Protein AF-A0A2E7EH96-F1 (afdb_monomer)

Nearest PDB structures (foldseek):
  1qw2-assembly1_A  TM=8.718E-01  e=7.110E-07  Thermoplasma acidophilum
  4kr1-assembly1_A  TM=5.800E-01  e=2.108E+00  Saccharomyces cerevisiae S288C
  9bk6-assembly1_A  TM=3.253E-01  e=6.090E-01  synthetic construct

Mean predicted aligned error: 8.3 Å

Solvent-accessible surface area (backbone atoms only — not comparable to full-atom values): 7324 Å² total; per-residue (Å²): 137,85,58,78,68,62,58,56,56,54,50,59,55,41,66,79,65,68,66,85,71,65,72,72,40,76,50,73,45,83,40,85,54,96,59,46,70,34,42,26,29,26,36,39,45,94,95,45,68,43,21,27,35,39,44,97,57,31,38,43,29,38,74,83,67,70,57,66,66,44,39,80,73,61,37,21,35,37,26,21,57,60,45,95,92,53,62,54,59,46,35,72,51,39,40,77,23,38,22,76,45,64,14,71,46,23,40,74,57,67,46,55,74,70,38,31,34,42,59,44,48,45,36,38,53,65,50,83,79,88,130

Foldseek 3Di:
DDDPVVVVVVVVVVVVVPDPPPPFDKDWDWDDAPLGIWIWIKTDHDPDIWIWTGDPQAIEIEPPDDQVVVLVVLGWYWYFYDDPVGHDGTHVSQQATFTPDIHPNLVVLVDDGRDGSSVSVSSSSVDDDDD

Secondary structure (DSSP, 8-state):
---HHHHHHHHHHHHTS----PSSEEEEEEEEETTEEEEEEEEEETTEEEEEEE-SSEEEEETTS-SHHHHHTT-EEEEE---SSS---SGGGGTTSBEEEE-HHHHHTT--TT-BHHHHHHHHHHPPP--

pLDDT: mean 87.89, std 18.81, range [38.03, 98.88]

Radius of gyration: 18.28 Å; Cα contacts (8 Å, |Δi|>4): 253; chains: 1; bounding box: 34×48×57 Å

Sequence (131 aa):
MKTRSQFATQAFIRERNSSMSELPQTTHRNLKFNNGSAIGMSHRWHKGQYCSILTKAGIVGCGIYALDTPAEFGQAIAIAKGTPDNPLCEPEDLYEATIVGCTPQAEKIGISLGMTGREAVELMLQAELDD

Structure (mmCIF, N/CA/C/O backbone):
data_AF-A0A2E7EH96-F1
#
_entry.id   AF-A0A2E7EH96-F1
#
loop_
_atom_site.group_PDB
_atom_site.id
_atom_site.type_symbol
_atom_site.label_atom_id
_atom_site.label_alt_id
_atom_site.label_comp_id
_atom_site.label_asym_id
_atom_site.label_entity_id
_atom_site.label_seq_id
_atom_site.pdbx_PDB_ins_code
_atom_site.Cartn_x
_atom_site.Cartn_y
_atom_site.Cartn_z
_atom_site.occupancy
_atom_site.B_iso_or_equiv
_atom_site.auth_seq_id
_atom_site.auth_comp_id
_atom_site.auth_asym_id
_atom_site.auth_atom_id
_atom_site.pdbx_PDB_model_num
ATOM 1 N N . MET A 1 1 ? 18.750 32.723 -36.846 1.00 44.09 1 MET A N 1
ATOM 2 C CA . MET A 1 1 ? 18.180 33.532 -35.747 1.00 44.09 1 MET A CA 1
ATOM 3 C C . MET A 1 1 ? 16.886 32.846 -35.307 1.00 44.09 1 MET A C 1
ATOM 5 O O . MET A 1 1 ? 15.907 32.911 -36.034 1.00 44.09 1 MET A O 1
ATOM 9 N N . LYS A 1 2 ? 16.919 32.041 -34.233 1.00 38.03 2 LYS A N 1
ATOM 10 C CA . LYS A 1 2 ? 15.746 31.282 -33.751 1.00 38.03 2 LYS A CA 1
ATOM 11 C C . LYS A 1 2 ? 14.893 32.188 -32.854 1.00 38.03 2 LYS A C 1
ATOM 13 O O . LYS A 1 2 ? 15.445 32.947 -32.062 1.00 38.03 2 LYS A O 1
ATOM 18 N N . THR A 1 3 ? 13.574 32.170 -33.032 1.00 47.25 3 THR A N 1
ATOM 19 C CA . THR A 1 3 ? 12.632 33.092 -32.376 1.00 47.25 3 THR A CA 1
ATOM 20 C C . THR A 1 3 ? 12.500 32.810 -30.874 1.00 47.25 3 THR A C 1
ATOM 22 O O . THR A 1 3 ? 12.645 31.672 -30.429 1.00 47.25 3 THR A O 1
ATOM 25 N N . ARG A 1 4 ? 12.182 33.848 -30.079 1.00 52.06 4 ARG A N 1
ATOM 26 C CA . ARG A 1 4 ? 11.998 33.783 -28.608 1.00 52.06 4 ARG A CA 1
ATOM 27 C C . ARG A 1 4 ? 11.028 32.682 -28.143 1.00 52.06 4 ARG A C 1
ATOM 29 O O . ARG A 1 4 ? 11.185 32.169 -27.042 1.00 52.06 4 ARG A O 1
ATOM 36 N N . SER A 1 5 ? 10.076 32.283 -28.989 1.00 51.25 5 SER A N 1
ATOM 37 C CA . SER A 1 5 ? 9.124 31.196 -28.721 1.00 51.25 5 SER A CA 1
ATOM 38 C C . SER A 1 5 ? 9.788 29.812 -28.649 1.00 51.25 5 SER A C 1
ATOM 40 O O . SER A 1 5 ? 9.400 29.009 -27.806 1.00 51.25 5 SER A O 1
ATOM 42 N N . GLN A 1 6 ? 10.832 29.544 -29.444 1.00 48.06 6 GLN A N 1
ATOM 43 C CA . GLN A 1 6 ? 11.498 28.232 -29.459 1.00 48.06 6 GLN A CA 1
ATOM 44 C C . GLN A 1 6 ? 12.371 27.984 -28.218 1.00 48.06 6 GLN A C 1
ATOM 46 O O . GLN A 1 6 ? 12.535 26.837 -27.811 1.00 48.06 6 GLN A O 1
ATOM 51 N N . PHE A 1 7 ? 12.889 29.038 -27.577 1.00 49.47 7 PHE A N 1
ATOM 52 C CA . PHE A 1 7 ? 13.660 28.910 -26.333 1.00 49.47 7 PHE A CA 1
ATOM 53 C C . PHE A 1 7 ? 12.779 28.548 -25.128 1.00 49.47 7 PHE A C 1
ATOM 55 O O . PHE A 1 7 ? 13.194 27.748 -24.293 1.00 49.47 7 PHE A O 1
ATOM 62 N N . ALA A 1 8 ? 11.550 29.073 -25.064 1.00 49.09 8 ALA A N 1
ATOM 63 C CA . ALA A 1 8 ? 10.616 28.785 -23.973 1.00 49.09 8 ALA A CA 1
ATOM 64 C C . ALA A 1 8 ? 10.137 27.322 -23.989 1.00 49.09 8 ALA A C 1
ATOM 66 O O . ALA A 1 8 ? 10.061 26.683 -22.943 1.00 49.09 8 ALA A O 1
ATOM 67 N N . THR A 1 9 ? 9.888 26.753 -25.172 1.00 49.31 9 THR A N 1
ATOM 68 C CA . THR A 1 9 ? 9.456 25.351 -25.307 1.00 49.31 9 THR A CA 1
ATOM 69 C C . THR A 1 9 ? 10.584 24.369 -24.986 1.00 49.31 9 THR A C 1
ATOM 71 O O . THR A 1 9 ? 10.349 23.320 -24.395 1.00 49.31 9 THR A O 1
ATOM 74 N N . GLN A 1 10 ? 11.829 24.714 -25.321 1.00 44.91 10 GLN A N 1
ATOM 75 C CA . GLN A 1 10 ? 12.977 23.842 -25.075 1.00 44.91 10 GLN A CA 1
ATOM 76 C C . GLN A 1 10 ? 13.425 23.858 -23.604 1.00 44.91 10 GLN A C 1
ATOM 78 O O . GLN A 1 10 ? 13.891 22.833 -23.115 1.00 44.91 10 GLN A O 1
ATOM 83 N N . ALA A 1 11 ? 13.218 24.970 -22.885 1.00 45.00 11 ALA A N 1
ATOM 84 C CA . ALA A 1 11 ? 13.397 25.053 -21.433 1.00 45.00 11 ALA A CA 1
ATOM 85 C C . ALA A 1 11 ? 12.319 24.256 -20.671 1.00 45.00 11 ALA A C 1
ATOM 87 O O . ALA A 1 11 ? 12.663 23.444 -19.818 1.00 45.00 11 ALA A O 1
ATOM 88 N N . PHE A 1 12 ? 11.044 24.368 -21.064 1.00 43.59 12 PHE A N 1
ATOM 89 C CA . PHE A 1 12 ? 9.944 23.600 -20.454 1.00 43.59 12 PHE A CA 1
ATOM 90 C C . PHE A 1 12 ? 10.031 22.084 -20.701 1.00 43.59 12 PHE A C 1
ATOM 92 O O . PHE A 1 12 ? 9.631 21.288 -19.853 1.00 43.59 12 PHE A O 1
ATOM 99 N N . ILE A 1 13 ? 10.565 21.664 -21.854 1.00 46.91 13 ILE A N 1
ATOM 100 C CA . ILE A 1 13 ? 10.810 20.242 -22.149 1.00 46.91 13 ILE A CA 1
ATOM 101 C C . ILE A 1 13 ? 12.074 19.740 -21.428 1.00 46.91 13 ILE A C 1
ATOM 103 O O . ILE A 1 13 ? 12.112 18.585 -21.008 1.00 46.91 13 ILE A O 1
ATOM 107 N N . ARG A 1 14 ? 13.089 20.594 -21.214 1.00 43.94 14 ARG A N 1
ATOM 108 C CA . ARG A 1 14 ? 14.272 20.239 -20.409 1.00 43.94 14 ARG A CA 1
ATOM 109 C C . ARG A 1 14 ? 13.970 20.129 -18.918 1.00 43.94 14 ARG A C 1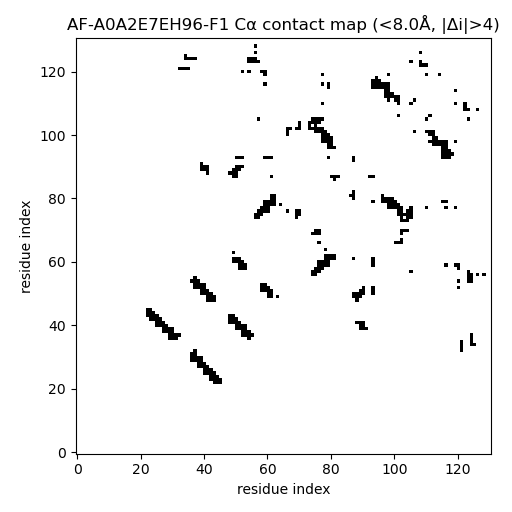
ATOM 111 O O . ARG A 1 14 ? 14.547 19.259 -18.281 1.00 43.94 14 ARG A O 1
ATOM 118 N N . GLU A 1 15 ? 13.064 20.932 -18.369 1.00 41.97 15 GLU A N 1
ATOM 119 C CA . GLU A 1 15 ? 12.711 20.861 -16.943 1.00 41.97 15 GLU A CA 1
ATOM 120 C C . GLU A 1 15 ? 11.908 19.605 -16.578 1.00 41.97 15 GLU A C 1
ATOM 122 O O . GLU A 1 15 ? 12.037 19.112 -15.463 1.00 41.97 15 GLU A O 1
ATOM 127 N N . ARG A 1 16 ? 11.166 19.002 -17.521 1.00 44.84 16 ARG A N 1
ATOM 128 C CA . ARG A 1 16 ? 10.528 17.685 -17.305 1.00 44.84 16 ARG A CA 1
ATOM 129 C C . ARG A 1 16 ? 11.4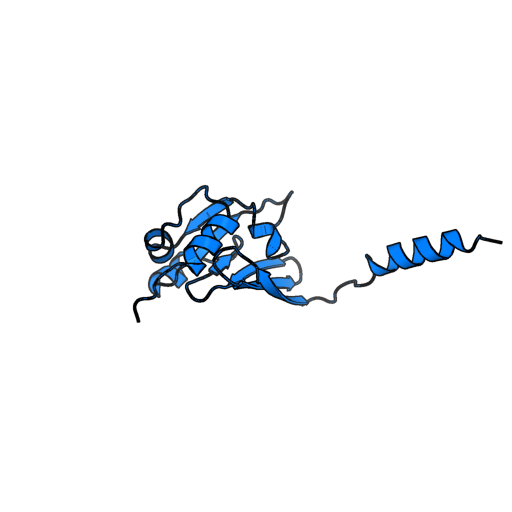71 16.492 -17.476 1.00 44.84 16 ARG A C 1
ATOM 131 O O . ARG A 1 16 ? 11.119 15.398 -17.059 1.00 44.84 16 ARG A O 1
ATOM 138 N N . ASN A 1 17 ? 12.656 16.706 -18.051 1.00 44.53 17 ASN A N 1
ATOM 139 C CA . ASN A 1 17 ? 13.655 15.667 -18.330 1.00 44.53 17 ASN A CA 1
ATOM 140 C C . ASN A 1 17 ? 15.011 15.920 -17.642 1.00 44.53 17 ASN A C 1
ATOM 142 O O . ASN A 1 17 ? 16.006 15.294 -18.000 1.00 44.53 17 ASN A O 1
ATOM 146 N N . SER A 1 18 ? 15.078 16.815 -16.651 1.00 39.66 18 SER A N 1
ATOM 147 C CA . SER A 1 18 ? 16.310 17.123 -15.914 1.00 39.66 18 SER A CA 1
ATOM 148 C C . SER A 1 18 ? 16.233 16.666 -14.463 1.00 39.66 18 SER A C 1
ATOM 150 O O . SER A 1 18 ? 16.349 17.445 -13.523 1.00 39.66 18 SER A O 1
ATOM 152 N N . SER A 1 19 ? 16.095 15.360 -14.303 1.00 43.84 19 SER A N 1
ATOM 153 C CA . SER A 1 19 ? 16.771 14.630 -13.243 1.00 43.84 19 SER A CA 1
ATOM 154 C C . SER A 1 19 ? 16.956 13.222 -13.784 1.00 43.84 19 SER A C 1
ATOM 156 O O . SER A 1 19 ? 16.041 12.402 -13.742 1.00 43.84 19 SER A O 1
ATOM 158 N N . MET A 1 20 ? 18.129 12.936 -14.354 1.00 49.06 20 MET A N 1
ATOM 159 C CA . MET A 1 20 ? 18.651 11.579 -14.227 1.00 49.06 20 MET A CA 1
ATOM 160 C C . MET A 1 20 ? 18.785 11.368 -12.721 1.00 49.06 20 MET A C 1
ATOM 162 O O . MET A 1 20 ? 19.780 11.789 -12.140 1.00 49.06 20 MET A O 1
ATOM 166 N N . SER A 1 21 ? 17.739 10.859 -12.072 1.00 64.56 21 SER A N 1
ATOM 167 C CA . SER A 1 21 ? 17.761 10.656 -10.632 1.00 64.56 21 SER A CA 1
ATOM 168 C C . SER A 1 21 ? 18.884 9.672 -10.336 1.00 64.56 21 SER A C 1
ATOM 170 O O . SER A 1 21 ? 18.805 8.512 -10.754 1.00 64.56 21 SER A O 1
ATOM 172 N N . GLU A 1 22 ? 19.939 10.136 -9.670 1.00 85.25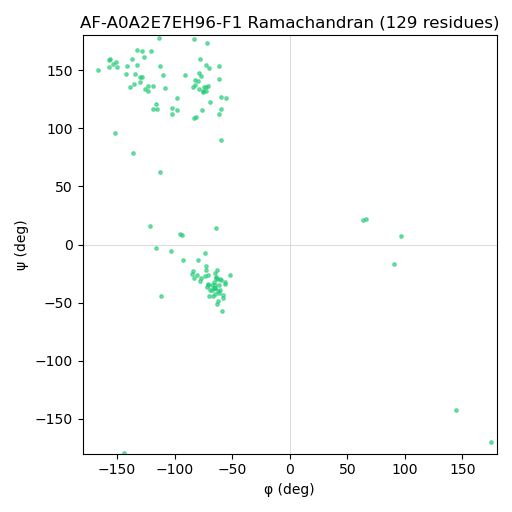 22 GLU A N 1
ATOM 173 C CA . GLU A 1 22 ? 20.962 9.246 -9.138 1.00 85.25 22 GLU A CA 1
ATOM 174 C C . GLU A 1 22 ? 20.268 8.224 -8.234 1.00 85.25 22 GLU A C 1
ATOM 176 O O . GLU A 1 22 ? 19.470 8.571 -7.362 1.00 85.25 22 GLU A O 1
ATOM 181 N N . LEU A 1 23 ? 20.511 6.944 -8.508 1.00 92.31 23 LEU A N 1
ATOM 182 C CA . LEU A 1 23 ? 20.045 5.862 -7.654 1.00 92.31 23 LEU A CA 1
ATOM 183 C C . LEU A 1 23 ? 21.042 5.705 -6.492 1.00 92.31 23 LEU A C 1
ATOM 185 O O . LEU A 1 23 ? 22.248 5.771 -6.735 1.00 92.31 23 LEU A O 1
ATOM 189 N N . PRO A 1 24 ? 20.581 5.426 -5.261 1.00 95.19 24 PRO A N 1
ATOM 190 C CA . PRO A 1 24 ? 19.190 5.198 -4.877 1.00 95.19 24 PRO A CA 1
ATOM 191 C C . PRO A 1 24 ? 18.388 6.497 -4.739 1.00 95.19 24 PRO A C 1
ATOM 193 O O . PRO A 1 24 ? 18.899 7.517 -4.287 1.00 95.19 24 PRO A O 1
ATOM 196 N N . GLN A 1 25 ? 17.097 6.423 -5.059 1.00 95.56 25 GLN A N 1
ATOM 197 C CA . GLN A 1 25 ? 16.167 7.535 -4.885 1.00 95.56 25 GLN A CA 1
ATOM 198 C C . GLN A 1 25 ? 15.057 7.143 -3.912 1.00 95.56 25 GLN A C 1
ATOM 200 O O . GLN A 1 25 ? 14.486 6.057 -4.013 1.00 95.56 25 GLN A O 1
ATOM 205 N N . THR A 1 26 ? 14.723 8.054 -3.002 1.00 96.75 26 THR A N 1
ATOM 206 C CA . THR A 1 26 ? 13.532 7.977 -2.154 1.00 96.75 26 THR A CA 1
ATOM 207 C C . THR A 1 26 ? 12.750 9.277 -2.260 1.00 96.75 26 THR A C 1
ATOM 209 O O . THR A 1 26 ? 13.320 10.360 -2.400 1.00 96.75 26 THR A O 1
ATOM 212 N N . THR A 1 27 ? 11.432 9.166 -2.216 1.00 97.56 27 THR A N 1
ATOM 213 C CA . THR A 1 27 ? 10.512 10.296 -2.169 1.00 97.56 27 THR A CA 1
ATOM 214 C C . THR A 1 27 ? 9.352 9.946 -1.250 1.00 97.56 27 THR A C 1
ATOM 216 O O . THR A 1 27 ? 8.912 8.797 -1.192 1.00 97.56 27 THR A O 1
ATOM 219 N N . HIS A 1 28 ? 8.821 10.950 -0.562 1.00 97.94 28 HIS A N 1
ATOM 220 C CA . HIS A 1 28 ? 7.578 10.825 0.182 1.00 97.94 28 HIS A CA 1
ATOM 221 C C . HIS A 1 28 ? 6.761 12.105 0.046 1.00 97.94 28 HIS A C 1
ATOM 223 O O . HIS A 1 28 ? 7.312 13.179 -0.203 1.00 97.94 28 HIS A O 1
ATOM 229 N N . ARG A 1 29 ? 5.441 11.990 0.177 1.00 98.31 29 ARG A N 1
ATOM 230 C CA . ARG A 1 29 ? 4.522 13.129 0.107 1.00 98.31 29 ARG A CA 1
ATOM 231 C C . ARG A 1 29 ? 3.217 12.832 0.829 1.00 98.31 29 ARG A C 1
ATOM 233 O O . ARG A 1 29 ? 2.798 11.682 0.923 1.00 98.31 29 ARG A O 1
ATOM 240 N N . ASN A 1 30 ? 2.565 13.884 1.311 1.00 98.50 30 ASN A N 1
ATOM 241 C CA . ASN A 1 30 ? 1.223 13.771 1.869 1.00 98.50 30 ASN A CA 1
ATOM 242 C C . ASN A 1 30 ? 0.208 13.605 0.738 1.00 98.50 30 ASN A C 1
ATOM 244 O O . ASN A 1 30 ? 0.189 14.397 -0.202 1.00 98.50 30 ASN A O 1
ATOM 248 N N . LEU A 1 31 ? -0.662 12.613 0.873 1.00 98.56 31 LEU A N 1
ATOM 249 C CA . LEU A 1 31 ? -1.759 12.330 -0.043 1.00 98.56 31 LEU A CA 1
ATOM 250 C C . LEU A 1 31 ? -3.092 12.659 0.628 1.00 98.56 31 LEU A C 1
ATOM 252 O O . LEU A 1 31 ? -3.243 12.502 1.844 1.00 98.56 3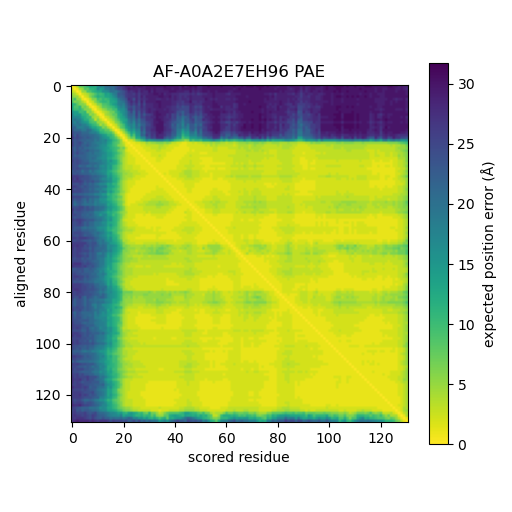1 LEU A O 1
ATOM 256 N N . LYS A 1 32 ? -4.057 13.135 -0.162 1.00 98.38 32 LYS A N 1
ATOM 257 C CA . LYS A 1 32 ? -5.400 13.498 0.306 1.00 98.38 32 LYS A CA 1
ATOM 258 C C . LYS A 1 32 ? -6.433 12.484 -0.172 1.00 98.38 32 LYS A C 1
ATOM 260 O O . LYS A 1 32 ? -6.450 12.094 -1.340 1.00 98.38 32 LYS A O 1
ATOM 265 N N . PHE A 1 33 ? -7.290 12.105 0.762 1.00 98.38 33 PHE A N 1
ATOM 266 C CA . PHE A 1 33 ? -8.375 11.146 0.622 1.00 98.38 33 PHE A CA 1
ATOM 267 C C . PHE A 1 33 ? -9.641 11.741 1.235 1.00 98.38 33 PHE A C 1
ATOM 269 O O . PHE A 1 33 ? -9.575 12.751 1.942 1.00 98.38 33 PHE A O 1
ATOM 276 N N . ASN A 1 34 ? -10.787 11.125 0.971 1.00 98.31 34 ASN A N 1
ATOM 277 C CA . ASN A 1 34 ? -12.057 11.571 1.535 1.00 98.31 34 ASN A CA 1
ATOM 278 C C . ASN A 1 34 ? -12.073 11.385 3.058 1.00 98.31 34 ASN A C 1
ATOM 280 O O . ASN A 1 34 ? -12.550 12.262 3.775 1.00 98.31 34 ASN A O 1
ATOM 284 N N . ASN A 1 35 ? -11.476 10.297 3.553 1.00 98.12 35 ASN A N 1
ATOM 285 C CA . ASN A 1 35 ? -11.443 9.953 4.975 1.00 98.12 35 ASN A CA 1
ATOM 286 C C . ASN A 1 35 ? -10.193 10.454 5.717 1.00 98.12 35 ASN A C 1
ATOM 288 O O . ASN A 1 35 ? -9.985 10.109 6.877 1.00 98.12 35 ASN A O 1
ATOM 292 N N . GLY A 1 36 ? -9.345 11.273 5.082 1.00 97.69 36 GLY A N 1
ATOM 293 C CA . GLY A 1 36 ? -8.193 11.881 5.750 1.00 97.69 36 GLY A CA 1
ATOM 294 C C . GLY A 1 36 ? -6.960 12.038 4.867 1.00 97.69 36 GLY A C 1
ATOM 295 O O . GLY A 1 36 ? -7.032 12.401 3.692 1.00 97.69 36 GLY A O 1
ATOM 296 N N . SER A 1 37 ? -5.787 11.823 5.460 1.00 98.12 37 SER A N 1
ATOM 297 C CA . SER A 1 37 ? -4.508 11.907 4.755 1.00 98.12 37 SER A CA 1
ATOM 298 C C . SER A 1 37 ? -3.598 10.741 5.084 1.00 98.12 37 SER A C 1
ATOM 300 O O . SER A 1 37 ? -3.569 10.273 6.219 1.00 98.12 37 SER A O 1
ATOM 302 N N . ALA A 1 38 ? -2.810 10.346 4.093 1.00 98.75 38 ALA A N 1
ATOM 303 C CA . ALA A 1 38 ? -1.833 9.272 4.176 1.00 98.75 38 ALA A CA 1
ATOM 304 C C . ALA A 1 38 ? -0.466 9.761 3.676 1.00 98.75 38 ALA A C 1
ATOM 306 O O . ALA A 1 38 ? -0.371 10.812 3.034 1.00 98.75 38 ALA A O 1
ATOM 307 N N . ILE A 1 39 ? 0.591 8.998 3.944 1.00 98.88 39 ILE A N 1
ATOM 308 C CA . ILE A 1 39 ? 1.937 9.273 3.431 1.00 98.88 39 ILE A CA 1
ATOM 309 C C . ILE A 1 39 ? 2.205 8.331 2.262 1.00 98.88 39 ILE A C 1
ATOM 311 O O . ILE A 1 39 ? 2.329 7.123 2.441 1.00 98.88 39 ILE A O 1
ATOM 315 N N . GLY A 1 40 ? 2.305 8.883 1.057 1.00 98.62 40 GLY A N 1
ATOM 316 C CA . GLY A 1 40 ? 2.764 8.152 -0.117 1.00 98.62 40 GLY A CA 1
ATOM 317 C C . GLY A 1 40 ? 4.286 8.098 -0.155 1.00 98.62 40 GLY A C 1
ATOM 318 O O . GLY A 1 40 ? 4.939 9.113 0.090 1.00 98.62 40 GLY A O 1
ATOM 319 N N . MET A 1 41 ? 4.851 6.944 -0.493 1.00 98.56 41 MET A N 1
ATOM 320 C CA . MET A 1 41 ? 6.291 6.715 -0.607 1.00 98.56 41 MET A CA 1
ATOM 321 C C . MET A 1 41 ? 6.630 6.044 -1.937 1.00 98.56 41 MET A C 1
ATOM 323 O O . MET A 1 41 ? 5.887 5.189 -2.417 1.00 98.56 41 MET A O 1
ATOM 327 N N . SER A 1 42 ? 7.777 6.404 -2.509 1.00 97.88 42 SER A N 1
ATOM 328 C CA . SER A 1 42 ? 8.372 5.716 -3.657 1.00 97.88 42 SER A CA 1
ATOM 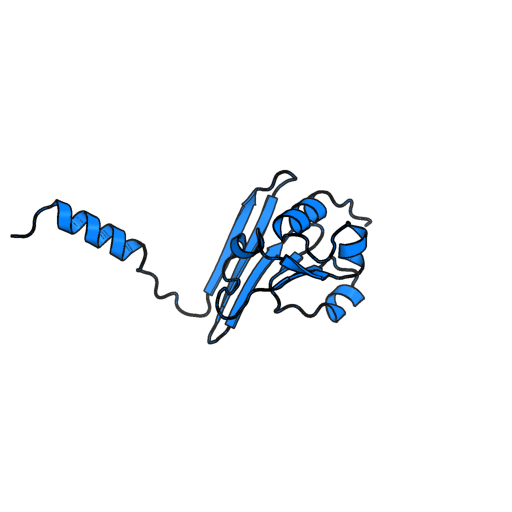329 C C . SER A 1 42 ? 9.881 5.601 -3.475 1.00 97.88 42 SER A C 1
ATOM 331 O O . SER A 1 42 ? 10.548 6.561 -3.076 1.00 97.88 42 SER A O 1
ATOM 333 N N . HIS A 1 43 ? 10.405 4.412 -3.762 1.00 96.94 43 HIS A N 1
ATOM 334 C CA . HIS A 1 43 ? 11.816 4.068 -3.668 1.00 96.94 43 HIS A CA 1
ATOM 335 C C . HIS A 1 43 ? 12.278 3.412 -4.962 1.00 96.94 43 HIS A C 1
ATOM 337 O O . HIS A 1 43 ? 11.574 2.573 -5.523 1.00 96.94 43 HIS A O 1
ATOM 343 N N . ARG A 1 44 ? 13.483 3.764 -5.415 1.00 95.69 44 ARG A N 1
ATOM 344 C CA . ARG A 1 44 ? 14.101 3.231 -6.634 1.00 95.69 44 ARG A CA 1
ATOM 345 C C . ARG A 1 44 ? 15.564 2.883 -6.390 1.00 95.69 44 ARG A C 1
ATOM 347 O O . ARG A 1 44 ? 16.298 3.648 -5.765 1.00 95.69 44 ARG A O 1
ATOM 354 N N . TRP A 1 45 ? 15.998 1.750 -6.928 1.00 95.31 45 TRP A N 1
ATOM 355 C CA . TRP A 1 45 ? 17.387 1.289 -6.937 1.00 95.31 45 TRP A CA 1
ATOM 356 C C . TRP A 1 45 ? 17.691 0.562 -8.249 1.00 95.31 45 TRP A C 1
ATOM 358 O O . TRP A 1 45 ? 16.850 0.452 -9.143 1.00 95.31 45 TRP A O 1
ATOM 368 N N . HIS A 1 46 ? 18.923 0.077 -8.404 1.00 94.88 46 HIS A N 1
ATOM 369 C CA . HIS A 1 46 ? 19.297 -0.660 -9.604 1.00 94.88 46 HIS A CA 1
ATOM 370 C C . HIS A 1 46 ? 18.413 -1.908 -9.774 1.00 94.88 46 HIS A C 1
ATOM 372 O O . HIS A 1 46 ? 18.475 -2.824 -8.956 1.00 94.88 46 HIS A O 1
ATOM 378 N N . LYS A 1 47 ? 17.627 -1.942 -10.861 1.00 90.06 47 LYS A N 1
ATOM 379 C CA . LYS A 1 47 ? 16.680 -3.020 -11.214 1.00 90.06 47 LYS A CA 1
ATOM 380 C C . LYS A 1 47 ? 15.521 -3.222 -10.237 1.00 90.06 47 LYS A C 1
ATOM 382 O O . LYS A 1 47 ? 14.914 -4.291 -10.239 1.00 90.06 47 LYS A O 1
ATOM 387 N N . GLY A 1 48 ? 15.184 -2.227 -9.427 1.00 91.56 48 GLY A N 1
ATOM 388 C CA . GLY A 1 48 ? 14.026 -2.366 -8.563 1.00 91.56 48 GLY A CA 1
ATOM 389 C C . GLY A 1 48 ? 13.419 -1.052 -8.127 1.00 91.56 48 GLY A C 1
ATOM 390 O O . GLY A 1 48 ? 14.036 0.014 -8.171 1.00 91.56 48 GLY A O 1
ATOM 391 N N . GLN A 1 49 ? 12.161 -1.168 -7.740 1.00 93.75 49 GLN A N 1
ATOM 392 C CA . GLN A 1 49 ? 11.350 -0.080 -7.243 1.00 93.75 49 GLN A CA 1
ATOM 393 C C . GLN A 1 49 ? 10.269 -0.640 -6.330 1.00 93.75 49 GLN A C 1
ATOM 395 O O . GLN A 1 49 ? 9.865 -1.798 -6.471 1.00 93.75 49 GLN A O 1
ATOM 400 N N . TYR A 1 50 ? 9.779 0.195 -5.425 1.00 95.00 50 TYR A N 1
ATOM 401 C CA . TYR A 1 50 ? 8.515 -0.053 -4.755 1.00 95.00 50 TYR A CA 1
ATOM 402 C C . TYR A 1 50 ? 7.840 1.263 -4.394 1.00 95.00 50 TYR A C 1
ATOM 404 O O . TYR A 1 50 ? 8.502 2.277 -4.158 1.00 95.00 50 TYR A O 1
ATOM 412 N N . CYS A 1 51 ? 6.518 1.223 -4.315 1.00 97.69 51 CYS A N 1
ATOM 413 C CA . CYS A 1 51 ? 5.706 2.317 -3.815 1.00 97.69 51 CYS A CA 1
ATOM 414 C C . CYS A 1 51 ? 4.679 1.798 -2.807 1.00 97.69 51 CYS A C 1
ATOM 416 O O . CYS A 1 51 ? 4.294 0.623 -2.817 1.00 97.69 51 CYS A O 1
ATOM 418 N N . SER A 1 52 ? 4.263 2.682 -1.911 1.00 98.56 52 SER A N 1
ATOM 419 C CA . SER A 1 52 ? 3.261 2.384 -0.893 1.00 98.56 52 SER A CA 1
ATOM 420 C C . SER A 1 52 ? 2.560 3.642 -0.403 1.00 98.56 52 SER A C 1
ATOM 422 O O . SER A 1 52 ? 3.059 4.758 -0.553 1.00 98.56 52 SER A O 1
ATOM 424 N N . ILE A 1 53 ? 1.386 3.448 0.188 1.00 98.81 53 ILE A N 1
ATOM 425 C CA . ILE A 1 53 ? 0.607 4.458 0.891 1.00 98.81 53 ILE A CA 1
ATOM 426 C C . ILE A 1 53 ? 0.469 3.987 2.337 1.00 98.81 53 ILE A C 1
ATOM 428 O O . ILE A 1 53 ? -0.111 2.936 2.606 1.00 98.81 53 ILE A O 1
ATOM 432 N N . LEU A 1 54 ? 1.029 4.764 3.257 1.00 98.69 54 LEU A N 1
ATOM 433 C CA . LEU A 1 54 ? 1.031 4.509 4.691 1.00 98.69 54 LEU A CA 1
ATOM 434 C C . LEU A 1 54 ? -0.082 5.306 5.375 1.00 98.69 54 LEU A C 1
ATOM 436 O O . LEU A 1 54 ? -0.142 6.533 5.265 1.00 98.69 54 LEU A O 1
ATOM 440 N N . THR A 1 55 ? -0.922 4.602 6.124 1.00 98.62 55 THR A N 1
ATOM 441 C CA . THR A 1 55 ? -1.938 5.164 7.023 1.00 98.62 55 THR A CA 1
ATOM 442 C C . THR A 1 55 ? -1.581 4.843 8.477 1.00 98.62 55 THR A C 1
ATOM 444 O O . THR A 1 55 ? -0.600 4.148 8.738 1.00 98.62 55 THR A O 1
ATOM 447 N N . LYS A 1 56 ? -2.380 5.320 9.442 1.00 97.19 56 LYS A N 1
ATOM 448 C CA . LYS A 1 56 ? -2.226 4.909 10.847 1.00 97.19 56 LYS A CA 1
ATOM 449 C C . LYS A 1 56 ? -2.536 3.415 11.041 1.00 97.19 56 LYS A C 1
ATOM 451 O O . LYS A 1 56 ? -1.899 2.777 11.867 1.00 97.19 56 LYS A O 1
ATOM 456 N N . ALA A 1 57 ? -3.499 2.879 10.291 1.00 97.81 57 ALA A N 1
ATOM 457 C CA . ALA A 1 57 ? -3.980 1.508 10.448 1.00 97.81 57 ALA A CA 1
ATOM 458 C C . ALA A 1 57 ? -3.117 0.464 9.732 1.00 97.81 57 ALA A C 1
ATOM 460 O O . ALA A 1 57 ? -3.071 -0.691 10.147 1.00 97.81 57 ALA A O 1
ATOM 461 N N . GLY A 1 58 ? -2.454 0.849 8.640 1.00 97.81 58 GLY A N 1
ATOM 462 C CA . GLY A 1 58 ? -1.773 -0.106 7.778 1.00 97.81 58 GLY A CA 1
ATOM 463 C C . GLY A 1 58 ? -1.164 0.487 6.514 1.00 97.81 58 GLY A C 1
ATOM 464 O O . GLY A 1 58 ? -1.090 1.709 6.341 1.00 97.81 58 GLY A O 1
ATOM 465 N N . ILE A 1 59 ? -0.734 -0.403 5.619 1.00 98.56 59 ILE A N 1
ATOM 466 C CA . ILE A 1 59 ? -0.079 -0.058 4.352 1.00 98.56 59 ILE A CA 1
ATOM 467 C C . ILE A 1 59 ? -0.842 -0.659 3.172 1.00 98.56 59 ILE A C 1
ATOM 469 O O . ILE A 1 59 ? -1.103 -1.862 3.133 1.00 98.56 59 ILE A O 1
ATOM 473 N N . VAL A 1 60 ? -1.095 0.164 2.155 1.00 98.69 60 VAL A N 1
ATOM 474 C CA . VAL A 1 60 ? -1.388 -0.311 0.798 1.00 98.69 60 VAL A CA 1
ATOM 475 C C . VAL A 1 60 ? -0.099 -0.233 -0.013 1.00 98.69 60 VAL A C 1
ATOM 477 O O . VAL A 1 60 ? 0.461 0.847 -0.186 1.00 98.69 60 VAL A O 1
ATOM 480 N N . GLY A 1 61 ? 0.420 -1.371 -0.466 1.00 97.75 61 GLY A N 1
ATOM 481 C CA . GLY A 1 61 ? 1.730 -1.471 -1.110 1.00 97.75 61 GLY A CA 1
ATOM 482 C C . GLY A 1 61 ? 1.682 -2.149 -2.473 1.00 97.75 61 GLY A C 1
ATOM 483 O O . GLY A 1 61 ? 0.737 -2.866 -2.791 1.00 97.75 61 GLY A O 1
ATOM 484 N N . CYS A 1 62 ? 2.724 -1.956 -3.282 1.00 95.69 62 CYS A N 1
ATOM 485 C CA . CYS A 1 62 ? 2.939 -2.789 -4.462 1.00 95.69 62 CYS A CA 1
ATOM 486 C C . CYS A 1 62 ? 3.393 -4.213 -4.071 1.00 95.69 62 CYS A C 1
ATOM 488 O O . CYS A 1 62 ? 3.713 -4.491 -2.917 1.00 95.69 62 CYS A O 1
ATOM 490 N N . GLY A 1 63 ? 3.497 -5.118 -5.046 1.00 91.50 63 GLY A N 1
ATOM 491 C CA . GLY A 1 63 ? 3.772 -6.551 -4.839 1.00 91.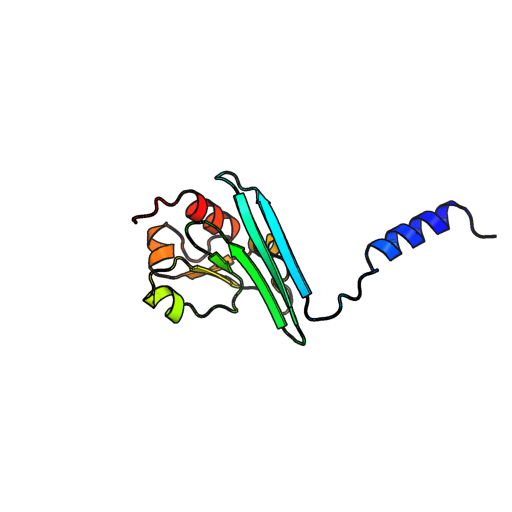50 63 GLY A CA 1
ATOM 492 C C . GLY A 1 63 ? 5.121 -6.971 -4.231 1.00 91.50 63 GLY A C 1
ATOM 493 O O . GLY A 1 63 ? 5.460 -8.142 -4.351 1.00 91.50 63 GLY A O 1
ATOM 494 N N . ILE A 1 64 ? 5.909 -6.071 -3.630 1.00 90.38 64 ILE A N 1
ATOM 495 C CA . ILE A 1 64 ? 7.215 -6.417 -3.036 1.00 90.38 64 ILE A CA 1
ATOM 496 C C . ILE A 1 64 ? 7.106 -6.958 -1.602 1.00 90.38 64 ILE A C 1
ATOM 498 O O . ILE A 1 64 ? 8.015 -7.637 -1.132 1.00 90.38 64 ILE A O 1
ATOM 502 N N . TYR A 1 65 ? 6.024 -6.641 -0.890 1.00 86.62 65 TYR A N 1
ATOM 503 C CA . TYR A 1 65 ? 5.848 -7.053 0.500 1.00 86.62 65 TYR A CA 1
ATOM 504 C C . TYR A 1 65 ? 5.391 -8.513 0.578 1.00 86.62 65 TYR A C 1
ATOM 506 O O .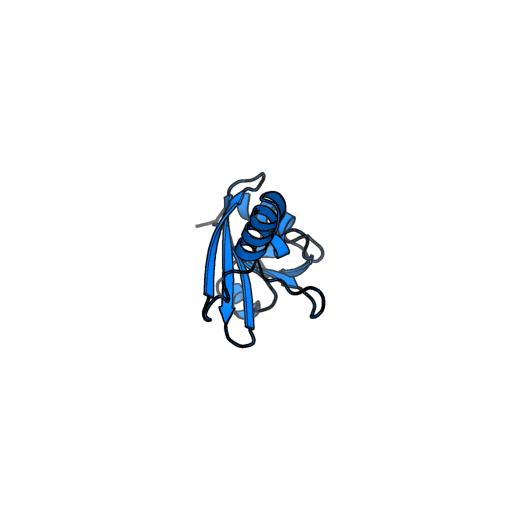 TYR A 1 65 ? 4.451 -8.916 -0.109 1.00 86.62 65 TYR A O 1
ATOM 514 N N . ALA A 1 66 ? 6.024 -9.291 1.455 1.00 91.00 66 ALA A N 1
ATOM 515 C CA . ALA A 1 66 ? 5.508 -10.593 1.855 1.00 91.00 66 ALA A CA 1
ATOM 516 C C . ALA A 1 66 ? 4.317 -10.391 2.807 1.00 91.00 66 ALA A C 1
ATOM 518 O O . ALA A 1 66 ? 4.375 -9.526 3.679 1.00 91.00 66 ALA A O 1
ATOM 519 N N . LEU A 1 67 ? 3.226 -11.139 2.617 1.00 95.69 67 LEU A N 1
ATOM 520 C CA . LEU A 1 67 ? 2.011 -11.020 3.438 1.00 95.69 67 LEU A CA 1
ATOM 521 C C . LEU A 1 67 ? 2.070 -11.851 4.724 1.00 95.69 67 LEU A C 1
ATOM 523 O O . LEU A 1 67 ? 1.398 -11.513 5.693 1.00 95.69 67 LEU A O 1
ATOM 527 N N . ASP A 1 68 ? 2.862 -12.920 4.733 1.00 96.75 68 ASP A N 1
ATOM 528 C CA . ASP A 1 68 ? 3.006 -13.839 5.863 1.00 96.75 68 ASP A CA 1
ATOM 529 C C . ASP A 1 68 ? 3.591 -13.140 7.097 1.00 96.75 68 ASP A C 1
ATOM 531 O O . ASP A 1 68 ? 2.985 -13.136 8.163 1.00 96.75 68 ASP A O 1
ATOM 535 N N . THR A 1 69 ? 4.708 -12.443 6.917 1.00 96.12 69 THR A N 1
ATOM 536 C CA . THR A 1 69 ? 5.440 -11.758 7.979 1.00 96.12 69 THR A CA 1
ATOM 537 C C . THR A 1 69 ? 4.571 -10.710 8.690 1.00 96.12 69 THR A C 1
ATOM 539 O O . THR A 1 69 ? 4.388 -10.823 9.896 1.00 96.12 69 THR A O 1
ATOM 542 N N . PRO A 1 70 ? 3.979 -9.698 8.020 1.00 95.88 70 PRO A N 1
ATOM 543 C CA . PRO A 1 70 ? 3.123 -8.724 8.697 1.00 95.88 70 PRO A CA 1
ATOM 544 C C . PRO A 1 70 ? 1.857 -9.348 9.301 1.00 95.88 70 PRO A C 1
ATOM 546 O O . PRO A 1 70 ? 1.363 -8.830 10.304 1.00 95.88 70 PRO A O 1
ATOM 549 N N . ALA A 1 71 ? 1.342 -10.450 8.740 1.00 96.88 71 ALA A N 1
ATOM 550 C CA . ALA A 1 71 ? 0.198 -11.152 9.314 1.00 96.88 71 ALA A CA 1
ATOM 551 C C . ALA A 1 71 ? 0.520 -11.755 10.692 1.00 96.88 71 ALA A C 1
ATOM 553 O O . ALA A 1 71 ? -0.323 -11.670 11.585 1.00 96.88 71 ALA A O 1
ATOM 554 N N . GLU A 1 72 ? 1.731 -12.283 10.901 1.00 97.38 72 GLU A N 1
ATOM 555 C CA . GLU A 1 72 ? 2.183 -12.791 12.210 1.00 97.38 72 GLU A CA 1
ATOM 556 C C . GLU A 1 72 ? 2.168 -11.709 13.302 1.00 97.38 72 GLU A C 1
ATOM 558 O O . GLU A 1 72 ? 1.908 -12.003 14.467 1.00 97.38 72 GLU A O 1
ATOM 563 N N . PHE A 1 73 ? 2.388 -10.448 12.922 1.00 95.50 73 PHE A N 1
ATOM 564 C CA . PHE A 1 73 ? 2.369 -9.296 13.829 1.00 95.50 73 PHE A CA 1
ATOM 565 C C . PHE A 1 73 ? 1.022 -8.562 13.860 1.00 95.50 73 PHE A C 1
ATOM 567 O O . PHE A 1 73 ? 0.939 -7.472 14.421 1.00 95.50 73 PHE A O 1
ATOM 574 N N . GLY A 1 74 ? -0.025 -9.110 13.235 1.00 95.69 74 GLY A N 1
ATOM 575 C CA . GLY A 1 74 ? -1.350 -8.486 13.207 1.00 95.69 74 GLY A CA 1
ATOM 576 C C . GLY A 1 74 ? -1.406 -7.162 12.437 1.00 95.69 74 GLY A C 1
ATOM 577 O O .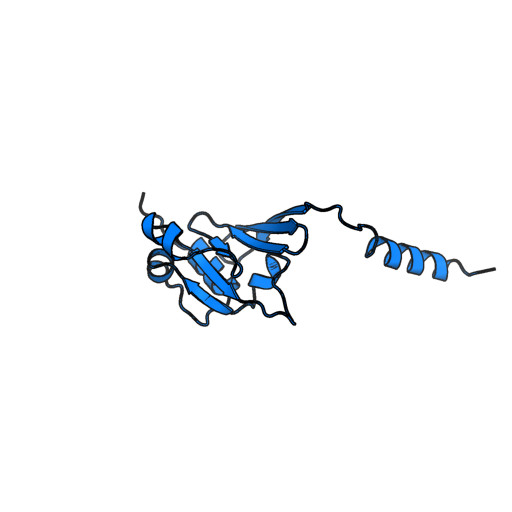 GLY A 1 74 ? -2.306 -6.363 12.668 1.00 95.69 74 GLY A O 1
ATOM 578 N N . GLN A 1 75 ? -0.467 -6.903 11.525 1.00 96.69 75 GLN A N 1
ATOM 579 C CA . GLN A 1 75 ? -0.443 -5.661 10.751 1.00 96.69 75 GLN A CA 1
ATOM 580 C C . GLN A 1 75 ? -1.445 -5.719 9.591 1.00 96.69 75 GLN A C 1
ATOM 582 O O . GLN A 1 75 ? -1.568 -6.742 8.909 1.00 96.69 75 GLN A O 1
ATOM 587 N N . ALA A 1 76 ? -2.136 -4.610 9.316 1.00 97.81 76 ALA A N 1
ATOM 588 C CA . ALA A 1 76 ? -3.012 -4.491 8.153 1.00 97.81 76 ALA A CA 1
ATOM 589 C C . ALA A 1 76 ? -2.201 -4.123 6.900 1.00 97.81 76 ALA A C 1
ATOM 591 O O . ALA A 1 76 ? -1.724 -2.996 6.763 1.00 97.81 76 ALA A O 1
ATOM 592 N N . ILE A 1 77 ? -2.053 -5.068 5.970 1.00 98.31 77 ILE A N 1
ATOM 593 C CA . ILE A 1 77 ? -1.375 -4.849 4.688 1.00 98.31 77 ILE A CA 1
ATOM 594 C C . ILE A 1 77 ? -2.308 -5.267 3.556 1.00 98.31 77 ILE A C 1
ATOM 596 O O . ILE A 1 77 ? -2.892 -6.349 3.604 1.00 98.31 77 ILE A O 1
ATOM 600 N N . ALA A 1 78 ? -2.413 -4.430 2.526 1.00 98.56 78 ALA A N 1
ATOM 601 C CA . ALA A 1 78 ? -3.079 -4.752 1.269 1.00 98.56 78 ALA A CA 1
ATOM 602 C C . ALA A 1 78 ? -2.110 -4.557 0.097 1.00 98.56 78 ALA A C 1
ATOM 604 O O . ALA A 1 78 ? -1.365 -3.579 0.044 1.00 98.56 78 ALA A O 1
ATOM 605 N N . ILE A 1 79 ? -2.106 -5.500 -0.841 1.00 98.44 79 ILE A N 1
ATOM 606 C CA . ILE A 1 79 ? -1.133 -5.578 -1.928 1.00 98.44 79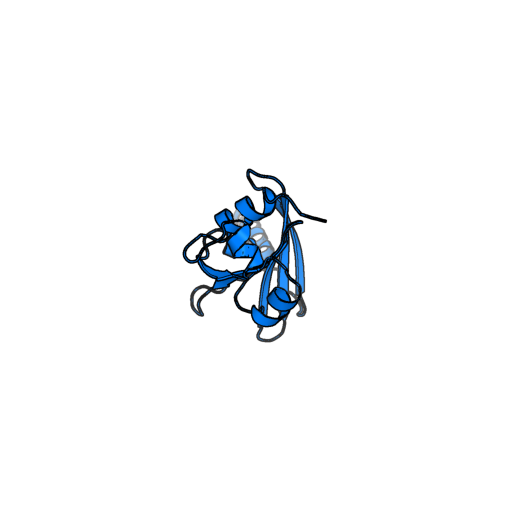 ILE A CA 1
ATOM 607 C C . ILE A 1 79 ? -1.818 -5.369 -3.262 1.00 98.44 79 ILE A C 1
ATOM 609 O O . ILE A 1 79 ? -2.614 -6.200 -3.697 1.00 98.44 79 ILE A O 1
ATOM 613 N N . ALA A 1 80 ? -1.441 -4.290 -3.936 1.00 97.81 80 ALA A N 1
ATOM 614 C CA . ALA A 1 80 ? -1.779 -4.042 -5.322 1.00 97.81 80 ALA A CA 1
ATOM 615 C C . ALA A 1 80 ? -0.702 -4.604 -6.260 1.00 97.81 80 ALA A C 1
ATOM 617 O O . ALA A 1 80 ? 0.499 -4.578 -5.959 1.00 97.81 80 ALA A O 1
ATOM 618 N N . LYS A 1 81 ? -1.115 -5.094 -7.432 1.00 91.56 81 LYS A N 1
ATOM 619 C CA . LYS A 1 81 ? -0.200 -5.694 -8.411 1.00 91.56 81 LYS A CA 1
ATOM 620 C C . LYS A 1 81 ? -0.149 -4.896 -9.708 1.00 91.56 81 LYS A C 1
ATOM 622 O O . LYS A 1 81 ? -1.149 -4.756 -10.400 1.00 91.56 81 LYS A O 1
ATOM 627 N N . GLY A 1 82 ? 1.052 -4.434 -10.050 1.00 89.75 82 GLY A N 1
ATOM 628 C CA . GLY A 1 82 ? 1.375 -3.941 -11.388 1.00 89.75 82 GLY A CA 1
ATOM 629 C C . GLY A 1 82 ? 1.740 -5.072 -12.344 1.00 89.75 82 GLY A C 1
ATOM 630 O O . GLY A 1 82 ? 1.860 -6.239 -11.958 1.00 89.75 82 GLY A O 1
ATOM 631 N N . THR A 1 83 ? 1.974 -4.712 -13.597 1.00 87.88 83 THR A N 1
ATOM 632 C CA . THR A 1 83 ? 2.478 -5.623 -14.632 1.00 87.88 83 THR A CA 1
ATOM 633 C C . THR A 1 83 ? 3.806 -5.100 -15.183 1.00 87.88 83 THR A C 1
ATOM 635 O O . THR A 1 83 ? 4.147 -3.946 -14.934 1.00 87.88 83 THR A O 1
ATOM 638 N N . PRO A 1 84 ? 4.576 -5.909 -15.931 1.00 87.81 84 PRO A N 1
ATOM 639 C CA . PRO A 1 84 ? 5.754 -5.399 -16.632 1.00 87.81 84 PRO A CA 1
ATOM 640 C C . PRO A 1 84 ? 5.441 -4.228 -17.578 1.00 87.81 84 PRO A C 1
ATOM 642 O O . PRO A 1 84 ? 6.257 -3.319 -17.694 1.00 87.81 84 PRO A O 1
ATOM 645 N N . ASP A 1 85 ? 4.255 -4.228 -18.198 1.00 91.06 85 ASP A N 1
ATOM 646 C CA . ASP A 1 85 ? 3.813 -3.169 -19.117 1.00 91.06 85 ASP A CA 1
ATOM 647 C C . ASP A 1 85 ? 3.281 -1.928 -18.381 1.00 91.06 85 ASP A C 1
ATOM 649 O O . ASP A 1 85 ? 3.344 -0.819 -18.909 1.00 91.06 85 ASP A O 1
ATOM 653 N N . ASN A 1 86 ? 2.771 -2.103 -17.157 1.00 89.69 86 ASN A N 1
ATOM 654 C CA . ASN A 1 86 ? 2.298 -1.025 -16.290 1.00 89.69 86 ASN A CA 1
ATOM 655 C C . ASN A 1 86 ? 2.791 -1.232 -14.842 1.00 89.69 86 ASN A C 1
ATOM 657 O O . ASN A 1 86 ? 2.050 -1.764 -14.000 1.00 89.69 86 ASN A O 1
ATOM 661 N N . PRO A 1 87 ? 4.062 -0.899 -14.554 1.00 92.62 87 PRO A N 1
ATOM 662 C CA . PRO A 1 87 ? 4.646 -1.078 -13.232 1.00 92.62 87 PRO A CA 1
ATOM 663 C C . PRO A 1 87 ? 4.181 0.016 -12.265 1.00 92.62 87 PRO A C 1
ATOM 665 O O . PRO A 1 87 ? 4.063 1.179 -12.634 1.00 92.62 87 PRO A O 1
ATOM 668 N N . LEU A 1 88 ? 3.997 -0.344 -10.993 1.00 96.12 88 LEU A N 1
ATOM 669 C CA . LEU A 1 88 ? 3.651 0.611 -9.934 1.00 96.12 88 LEU A CA 1
ATOM 670 C C . LEU A 1 88 ? 4.934 1.307 -9.456 1.00 96.12 88 LEU A C 1
ATOM 672 O O . LEU A 1 88 ? 5.811 0.659 -8.876 1.00 96.12 88 LEU A O 1
ATOM 676 N N . CYS A 1 89 ? 5.082 2.591 -9.776 1.00 95.00 89 CYS A N 1
ATOM 677 C CA . CYS A 1 89 ? 6.296 3.389 -9.586 1.00 95.00 89 CYS A CA 1
ATOM 678 C C . CYS A 1 89 ? 6.128 4.469 -8.515 1.00 95.00 89 CYS A C 1
ATOM 680 O O . CYS A 1 89 ? 7.032 4.701 -7.712 1.00 95.00 89 CYS A O 1
ATOM 682 N N . GLU A 1 90 ? 5.001 5.165 -8.543 1.00 97.38 90 GLU A N 1
ATOM 683 C CA . GLU A 1 90 ? 4.633 6.259 -7.652 1.00 97.38 90 GLU A CA 1
ATOM 684 C C . GLU A 1 90 ? 3.453 5.819 -6.774 1.00 97.38 90 GLU A C 1
ATOM 686 O O . GLU A 1 90 ? 2.687 4.933 -7.160 1.00 97.38 90 GLU A O 1
ATOM 691 N N . PRO A 1 91 ? 3.281 6.393 -5.571 1.00 98.00 91 PRO A N 1
ATOM 692 C CA . PRO A 1 91 ? 2.191 5.983 -4.696 1.00 98.00 91 PRO A CA 1
ATOM 693 C C . PRO A 1 91 ? 0.810 6.211 -5.333 1.00 98.00 91 PRO A C 1
ATOM 695 O O . PRO A 1 91 ? -0.103 5.436 -5.074 1.00 98.00 91 PRO A O 1
ATOM 698 N N . GLU A 1 92 ? 0.652 7.204 -6.211 1.00 98.06 92 GLU A N 1
ATOM 699 C CA . GLU A 1 92 ? -0.582 7.448 -6.964 1.00 98.06 92 GLU A CA 1
ATOM 700 C C . GLU A 1 92 ? -0.938 6.319 -7.948 1.00 98.06 92 GLU A C 1
ATOM 702 O O . GLU A 1 92 ? -2.120 6.125 -8.228 1.00 98.06 92 GLU A O 1
ATOM 707 N N . ASP A 1 93 ? 0.034 5.522 -8.412 1.00 97.38 93 ASP A N 1
ATOM 708 C CA . ASP A 1 93 ? -0.239 4.357 -9.270 1.00 97.38 93 ASP A CA 1
ATOM 709 C C . ASP A 1 93 ? -1.079 3.301 -8.533 1.00 97.38 93 ASP A C 1
ATOM 711 O O . ASP A 1 93 ? -1.766 2.493 -9.156 1.00 97.38 93 ASP A O 1
ATOM 715 N N . LEU A 1 94 ? -1.063 3.316 -7.194 1.00 98.12 94 LEU A N 1
ATOM 716 C CA . LEU A 1 94 ? -1.864 2.419 -6.366 1.00 98.12 94 LEU A CA 1
ATOM 717 C C . LEU A 1 94 ? -3.349 2.785 -6.367 1.00 98.12 94 LEU A C 1
ATOM 719 O O . LEU A 1 94 ? -4.155 1.938 -6.000 1.00 98.12 94 LEU A O 1
ATOM 723 N N . TYR A 1 95 ? -3.733 4.004 -6.761 1.00 98.31 95 TYR A N 1
ATOM 724 C CA . TYR A 1 95 ? -5.125 4.451 -6.652 1.00 98.31 95 TYR A CA 1
ATOM 725 C C . TYR A 1 95 ? -6.088 3.550 -7.408 1.00 98.31 95 TYR A C 1
ATOM 727 O O . TYR A 1 95 ? -7.081 3.139 -6.825 1.00 98.31 95 TYR A O 1
ATOM 735 N N . GLU A 1 96 ? -5.750 3.199 -8.646 1.00 96.88 96 GLU A N 1
ATOM 736 C CA . GLU A 1 96 ? -6.589 2.369 -9.519 1.00 96.88 96 GLU A CA 1
ATOM 737 C C . GLU A 1 96 ? -6.086 0.921 -9.610 1.00 96.88 96 GLU A C 1
ATOM 739 O O . GLU A 1 96 ? -6.717 0.070 -10.236 1.00 96.88 96 GLU A O 1
ATOM 744 N N . ALA A 1 97 ? -4.935 0.618 -9.003 1.00 97.25 97 ALA A N 1
ATOM 745 C CA . ALA A 1 97 ? -4.379 -0.724 -9.033 1.00 97.25 97 ALA A CA 1
ATOM 746 C C . ALA A 1 97 ? -5.213 -1.678 -8.170 1.00 97.25 97 ALA A C 1
ATOM 748 O O . ALA A 1 97 ? -5.595 -1.362 -7.043 1.00 97.25 97 ALA A O 1
ATOM 749 N N . THR A 1 98 ? -5.467 -2.871 -8.700 1.00 97.88 98 THR A N 1
ATOM 750 C CA . THR A 1 98 ? -6.289 -3.883 -8.038 1.00 97.88 98 THR A CA 1
ATOM 751 C C . THR A 1 98 ? -5.536 -4.557 -6.896 1.00 97.88 98 THR A C 1
ATOM 753 O O . THR A 1 98 ? -4.409 -5.031 -7.083 1.00 97.88 98 THR A O 1
ATOM 756 N N . ILE A 1 99 ? -6.187 -4.665 -5.738 1.00 98.50 99 ILE A N 1
ATOM 757 C CA . ILE A 1 99 ? -5.739 -5.468 -4.603 1.00 98.50 99 ILE A CA 1
ATOM 758 C C . ILE A 1 99 ? -5.846 -6.954 -4.954 1.00 98.50 99 ILE A C 1
ATOM 760 O O . ILE A 1 99 ? -6.919 -7.461 -5.284 1.00 98.50 99 ILE A O 1
ATOM 764 N N . VAL A 1 100 ? -4.720 -7.659 -4.861 1.00 98.06 100 VAL A N 1
ATOM 765 C CA . VAL A 1 100 ? -4.592 -9.096 -5.157 1.00 98.06 100 VAL A CA 1
ATOM 766 C C . VAL A 1 100 ? -4.211 -9.935 -3.938 1.00 98.06 100 VAL A C 1
ATOM 768 O O . VAL A 1 100 ? -4.120 -11.155 -4.041 1.00 98.06 100 VAL A O 1
ATOM 771 N N . GLY A 1 101 ? -3.984 -9.300 -2.790 1.00 98.19 101 GLY A N 1
ATOM 772 C CA . GLY A 1 101 ? -3.716 -9.980 -1.530 1.00 98.19 101 GLY A CA 1
ATOM 773 C C . GLY A 1 101 ? -3.822 -9.026 -0.348 1.00 98.19 101 GLY A C 1
ATOM 774 O O . GLY A 1 101 ? -3.552 -7.834 -0.487 1.00 98.19 101 GLY A O 1
ATOM 775 N N . CYS A 1 102 ? -4.200 -9.543 0.812 1.00 98.25 102 CYS A N 1
ATOM 776 C CA . CYS A 1 102 ? -4.290 -8.779 2.049 1.00 98.25 102 CYS A CA 1
ATOM 777 C C . CYS A 1 102 ? -4.031 -9.673 3.264 1.00 98.25 102 CYS A C 1
ATOM 779 O O . CYS A 1 102 ? -4.160 -10.893 3.185 1.00 98.25 102 CYS A O 1
ATOM 781 N N . THR A 1 103 ? -3.619 -9.070 4.377 1.00 98.44 103 THR A N 1
ATOM 782 C CA . THR A 1 103 ? -3.489 -9.779 5.657 1.00 98.44 103 THR A CA 1
ATOM 783 C C . THR A 1 103 ? -4.858 -9.969 6.314 1.00 98.44 103 THR A C 1
ATOM 785 O O . THR A 1 103 ? -5.767 -9.175 6.060 1.00 98.44 103 THR A O 1
ATOM 788 N N . PRO A 1 104 ? -5.008 -10.928 7.250 1.00 98.06 104 PRO A N 1
ATOM 789 C CA . PRO A 1 104 ? -6.259 -11.102 7.990 1.00 98.06 104 PRO A CA 1
ATOM 790 C C . PRO A 1 104 ? -6.722 -9.836 8.726 1.00 98.06 104 PRO A C 1
ATOM 792 O O . PRO A 1 104 ? -7.917 -9.594 8.863 1.00 98.06 104 PRO A O 1
ATOM 795 N N . GLN A 1 105 ? -5.791 -8.996 9.198 1.00 97.69 105 GLN A N 1
ATOM 796 C CA . GLN A 1 105 ? -6.155 -7.728 9.834 1.00 97.69 105 GLN A CA 1
ATOM 797 C C . GLN A 1 105 ? -6.731 -6.722 8.827 1.00 97.69 105 GLN A C 1
ATOM 799 O O . GLN A 1 105 ? -7.695 -6.032 9.141 1.00 97.69 105 GLN A O 1
ATOM 804 N N . ALA A 1 106 ? -6.187 -6.658 7.609 1.00 98.06 106 ALA A N 1
ATOM 805 C CA . ALA A 1 106 ? -6.756 -5.834 6.545 1.00 98.06 106 ALA A CA 1
ATOM 806 C C . ALA A 1 106 ? -8.156 -6.328 6.128 1.00 98.06 106 ALA A C 1
ATOM 808 O O . ALA A 1 106 ? -9.048 -5.511 5.908 1.00 98.06 106 ALA A O 1
ATOM 809 N N . GLU A 1 107 ? -8.382 -7.644 6.099 1.00 98.25 107 GLU A N 1
ATOM 810 C CA . GLU A 1 107 ? -9.707 -8.227 5.833 1.00 98.25 107 GLU A CA 1
ATOM 811 C C . GLU A 1 107 ? -10.744 -7.829 6.893 1.00 98.25 107 GLU A C 1
ATOM 813 O O . GLU A 1 107 ? -11.872 -7.480 6.549 1.00 98.25 107 GLU A O 1
ATOM 818 N N . LYS A 1 108 ? -10.366 -7.796 8.179 1.00 97.69 108 LYS A N 1
ATOM 819 C CA . LYS A 1 108 ? -11.251 -7.328 9.266 1.00 97.69 108 LYS A CA 1
ATOM 820 C C . LYS A 1 108 ? -11.652 -5.858 9.133 1.00 97.69 108 LYS A C 1
ATOM 822 O O . LYS A 1 108 ? -12.743 -5.495 9.557 1.00 97.69 108 LYS A O 1
ATOM 827 N N . ILE A 1 109 ? -10.794 -5.031 8.530 1.00 97.69 109 ILE A N 1
ATOM 828 C CA . ILE A 1 109 ? -11.081 -3.621 8.205 1.00 97.69 109 ILE A CA 1
ATOM 829 C C . ILE A 1 109 ? -12.052 -3.508 7.005 1.00 97.69 109 ILE A C 1
ATOM 831 O O . ILE A 1 109 ? -12.545 -2.429 6.689 1.00 97.69 109 ILE A O 1
ATOM 835 N N . GLY A 1 110 ? -12.376 -4.625 6.346 1.00 98.19 110 GLY A N 1
ATOM 836 C CA . GLY A 1 110 ? -13.300 -4.689 5.213 1.00 98.19 110 GLY A CA 1
ATOM 837 C C . GLY A 1 110 ? -12.612 -4.665 3.849 1.00 98.19 110 GLY A C 1
ATOM 838 O O . GLY A 1 110 ? -13.294 -4.586 2.829 1.00 98.19 110 GLY A O 1
ATOM 839 N N . ILE A 1 111 ? -11.277 -4.738 3.802 1.00 98.62 111 ILE A N 1
ATOM 840 C CA . ILE A 1 111 ? -10.536 -4.800 2.539 1.00 98.62 111 ILE A CA 1
ATOM 841 C C . ILE A 1 111 ? -10.719 -6.185 1.923 1.00 98.62 111 ILE A C 1
ATOM 843 O O . ILE A 1 111 ? -10.606 -7.203 2.601 1.00 98.62 111 ILE A O 1
ATOM 847 N N . SER A 1 112 ? -10.974 -6.229 0.619 1.00 98.44 112 SER A N 1
ATOM 848 C CA . SER A 1 112 ? -11.159 -7.475 -0.122 1.00 98.44 112 SER A CA 1
ATOM 849 C C . SER A 1 112 ? -10.436 -7.447 -1.465 1.00 98.44 112 SER A C 1
ATOM 851 O O . SER A 1 112 ? -10.087 -6.391 -1.999 1.00 98.44 112 SER A O 1
ATOM 853 N N . LEU A 1 113 ? -10.188 -8.638 -2.011 1.00 98.50 113 LEU A N 1
ATOM 854 C CA . LEU A 1 113 ? -9.584 -8.795 -3.330 1.00 98.50 113 LEU A CA 1
ATOM 855 C C . LEU A 1 113 ? -10.475 -8.169 -4.406 1.00 98.50 113 LEU A C 1
ATOM 857 O O . LEU A 1 113 ? -11.697 -8.287 -4.357 1.00 98.50 113 LEU A O 1
ATOM 861 N N . GLY A 1 114 ? -9.858 -7.543 -5.406 1.00 98.19 114 GLY A N 1
ATOM 862 C CA . GLY A 1 114 ? -10.580 -6.866 -6.484 1.00 98.19 114 GLY A CA 1
ATOM 863 C C . GLY A 1 114 ? -10.879 -5.389 -6.218 1.00 98.19 114 GLY A C 1
ATOM 864 O O . GLY A 1 114 ? -11.129 -4.667 -7.180 1.00 98.19 114 GLY A O 1
ATOM 865 N N . MET A 1 115 ? -10.788 -4.921 -4.967 1.00 98.50 115 MET A N 1
ATOM 866 C CA . MET A 1 115 ? -10.837 -3.489 -4.653 1.00 98.50 115 MET A CA 1
ATOM 867 C C . MET A 1 115 ? -9.679 -2.741 -5.315 1.00 98.50 115 MET A C 1
ATOM 869 O O . MET A 1 115 ? -8.602 -3.295 -5.546 1.00 98.50 115 MET A O 1
ATOM 873 N N . THR A 1 116 ? -9.881 -1.461 -5.582 1.00 98.56 116 THR A N 1
ATOM 874 C CA . THR A 1 116 ? -8.810 -0.529 -5.931 1.00 98.56 116 THR A CA 1
ATOM 875 C C . THR A 1 116 ? -7.972 -0.193 -4.695 1.00 98.56 116 THR A C 1
ATOM 877 O O . THR A 1 116 ? -8.448 -0.244 -3.555 1.00 98.56 116 THR A O 1
ATOM 880 N N . GLY A 1 117 ? -6.710 0.194 -4.886 1.00 98.50 117 GLY A N 1
ATOM 881 C CA . GLY A 1 117 ? -5.885 0.633 -3.763 1.00 98.50 117 GLY A CA 1
ATOM 882 C C . GLY A 1 117 ? -6.422 1.904 -3.103 1.00 98.50 117 GLY A C 1
ATOM 883 O O . GLY A 1 117 ? -6.272 2.053 -1.892 1.00 98.50 117 GLY A O 1
ATOM 884 N N . ARG A 1 118 ? -7.120 2.785 -3.838 1.00 98.69 118 ARG A N 1
ATOM 885 C CA . ARG A 1 118 ? -7.808 3.937 -3.237 1.00 98.69 118 ARG A CA 1
ATOM 886 C C . ARG A 1 118 ? -8.902 3.496 -2.266 1.00 98.69 118 ARG A C 1
ATOM 888 O O . ARG A 1 118 ? -8.914 3.998 -1.147 1.00 98.69 118 ARG A O 1
ATOM 895 N N . GLU A 1 119 ? -9.770 2.562 -2.649 1.00 98.81 119 GLU A N 1
ATOM 896 C CA . GLU A 1 119 ? -10.808 2.024 -1.752 1.00 98.81 119 GLU A CA 1
ATOM 897 C C . GLU A 1 119 ? -10.193 1.402 -0.493 1.00 98.81 119 GLU A C 1
ATOM 899 O O . GLU A 1 119 ? -10.641 1.679 0.618 1.00 98.81 119 GLU A O 1
ATOM 904 N N . ALA A 1 120 ? -9.110 0.635 -0.648 1.00 98.75 120 ALA A N 1
ATOM 905 C CA . ALA A 1 120 ? -8.401 0.046 0.483 1.00 98.75 120 ALA A CA 1
ATOM 906 C C . ALA A 1 120 ? -7.818 1.107 1.438 1.00 98.75 120 ALA A C 1
ATOM 908 O O . ALA A 1 120 ? -7.933 0.965 2.656 1.00 98.75 120 ALA A O 1
ATOM 909 N N . VAL A 1 121 ? -7.230 2.193 0.916 1.00 98.81 121 VAL A N 1
ATOM 910 C CA . VAL A 1 121 ? -6.728 3.301 1.751 1.00 98.81 121 VAL A CA 1
ATOM 911 C C . VAL A 1 121 ? -7.871 4.006 2.479 1.00 98.81 121 VAL A C 1
ATOM 913 O O . VAL A 1 121 ? -7.731 4.318 3.659 1.00 98.81 121 VAL A O 1
ATOM 916 N N . GLU A 1 122 ? -8.998 4.249 1.808 1.00 98.75 122 GLU A N 1
ATOM 917 C CA . GLU A 1 122 ? -10.159 4.899 2.425 1.00 98.75 122 GLU A CA 1
ATOM 918 C C . GLU A 1 122 ? -10.700 4.084 3.609 1.00 98.75 122 GLU A C 1
ATOM 920 O O . GLU A 1 122 ? -11.030 4.679 4.635 1.00 98.75 122 GLU A O 1
ATOM 925 N N . LEU A 1 123 ? -10.721 2.750 3.505 1.00 98.62 123 LEU A N 1
ATOM 926 C CA . LEU A 1 123 ? -11.088 1.854 4.608 1.00 98.62 123 LEU A CA 1
ATOM 927 C C . LEU A 1 123 ? -10.063 1.899 5.750 1.00 98.62 123 LEU A C 1
ATOM 929 O O . LEU A 1 123 ? -10.440 2.031 6.912 1.00 98.62 123 LEU A O 1
ATOM 933 N N . MET A 1 124 ? -8.761 1.868 5.441 1.00 98.50 124 MET A N 1
ATOM 934 C CA . MET A 1 124 ? -7.712 2.000 6.462 1.00 98.50 124 MET A CA 1
ATOM 935 C C . MET A 1 124 ? -7.770 3.338 7.212 1.00 98.50 124 MET A C 1
ATOM 937 O O . MET A 1 124 ? -7.460 3.392 8.398 1.00 98.50 124 MET A O 1
ATOM 941 N N . LEU A 1 125 ? -8.155 4.426 6.541 1.00 98.38 125 LEU A N 1
ATOM 942 C CA . LEU A 1 125 ? -8.299 5.744 7.165 1.00 98.38 125 LEU A CA 1
ATOM 943 C C . LEU A 1 125 ? -9.529 5.847 8.081 1.00 98.38 125 LEU A C 1
ATOM 945 O O . LEU A 1 125 ? -9.542 6.703 8.962 1.00 98.38 125 LEU A O 1
ATOM 949 N N . GLN A 1 126 ? -10.534 4.987 7.894 1.00 97.50 126 GLN A N 1
ATOM 950 C CA . GLN A 1 126 ? -11.722 4.901 8.752 1.00 97.50 126 GLN A CA 1
ATOM 951 C C . GLN A 1 126 ? -11.591 3.878 9.882 1.00 97.50 126 GLN A C 1
ATOM 953 O O . GLN A 1 126 ? -12.424 3.881 10.784 1.00 97.50 126 GLN A O 1
ATOM 958 N N . ALA A 1 127 ? -10.591 2.996 9.826 1.00 96.38 127 ALA A N 1
ATOM 959 C CA . ALA A 1 127 ? -10.446 1.909 10.780 1.00 96.38 127 ALA A CA 1
ATOM 960 C C . ALA A 1 127 ? -10.301 2.431 12.218 1.00 96.38 127 ALA A C 1
ATOM 962 O O . ALA A 1 127 ? -9.418 3.240 12.523 1.00 96.38 127 ALA A O 1
ATOM 963 N N . GLU A 1 128 ? -11.146 1.917 13.109 1.00 88.44 128 GLU A N 1
ATOM 964 C CA . GLU A 1 128 ? -10.934 2.021 14.548 1.00 88.44 128 GLU A CA 1
ATOM 965 C C . GLU A 1 128 ? -9.785 1.081 14.929 1.00 88.44 128 GLU A C 1
ATOM 967 O O . GLU A 1 128 ? -9.712 -0.057 14.460 1.00 88.44 128 GLU A O 1
ATOM 972 N N . LEU A 1 129 ? -8.834 1.590 15.711 1.00 82.62 129 LEU A N 1
ATOM 973 C CA . LEU A 1 129 ? -7.669 0.824 16.139 1.00 82.62 129 LEU A CA 1
ATOM 974 C C . LEU A 1 129 ? -7.901 0.380 17.574 1.00 82.62 129 LEU A C 1
ATOM 976 O O . LEU A 1 129 ? -8.033 1.227 18.456 1.00 82.62 129 LEU A O 1
ATOM 980 N N . ASP A 1 130 ? -7.953 -0.932 17.773 1.00 70.00 130 ASP A N 1
ATOM 981 C CA . ASP A 1 130 ? -7.926 -1.530 19.101 1.00 70.00 130 ASP A CA 1
ATOM 982 C C . ASP A 1 130 ? -6.473 -1.477 19.607 1.00 70.00 130 ASP A C 1
ATOM 984 O O . ASP A 1 130 ? -5.586 -2.068 18.984 1.00 70.00 130 ASP A O 1
ATOM 988 N N . ASP A 1 131 ? -6.232 -0.720 20.683 1.00 56.81 131 ASP A N 1
ATOM 989 C CA . ASP A 1 131 ? -4.930 -0.622 21.370 1.00 56.81 131 ASP A CA 1
ATOM 990 C C . ASP A 1 131 ? -4.655 -1.843 22.274 1.00 56.81 131 ASP A C 1
ATOM 992 O O . ASP A 1 131 ? -5.592 -2.309 22.970 1.00 56.81 131 ASP A O 1
#